Protein AF-A0A085WTS5-F1 (afdb_monomer_lite)

pLDDT: mean 83.32, std 16.88, range [36.81, 97.69]

Secondary structure (DSSP, 8-state):
--GGGGGEEE-HHHHHHHHTS-HHHHHHHHHHHHHHHHHHHHS-GGGHHHHSEEETTEEEEEETTEEEEEEEEGGGTEEEEEEEEEPPTT----S--------

Sequence (103 aa):
MDTRQERLLYTRSARARLQALPAEVRLHVETHMANLTLLIEGLAPEHLPQMLAHEDEGFVTAVPGARVRFVVAPAARALLVYRIETLPEREVAPAVHPQLGPE

Structure (mmCIF, N/CA/C/O backbone):
data_AF-A0A085WTS5-F1
#
_entry.id   AF-A0A085WTS5-F1
#
loop_
_atom_site.group_PDB
_atom_site.id
_atom_site.type_symbol
_atom_site.label_atom_id
_atom_site.label_alt_id
_atom_site.label_comp_id
_atom_site.label_asym_id
_atom_site.label_entity_id
_atom_site.label_seq_id
_atom_site.pdbx_PDB_ins_code
_atom_site.Cartn_x
_atom_site.Cartn_y
_atom_site.Cartn_z
_atom_site.occupancy
_atom_site.B_iso_or_equiv
_atom_site.auth_seq_id
_atom_site.auth_comp_id
_atom_site.auth_asym_id
_atom_site.auth_atom_id
_atom_site.pdbx_PDB_model_num
ATOM 1 N N . MET A 1 1 ? 14.992 17.083 -0.523 1.00 42.19 1 MET A N 1
ATOM 2 C CA . MET A 1 1 ? 13.654 16.467 -0.622 1.00 42.19 1 MET A CA 1
ATOM 3 C C . MET A 1 1 ? 13.863 14.969 -0.585 1.00 42.19 1 MET A C 1
ATOM 5 O O . MET A 1 1 ? 14.730 14.489 -1.304 1.00 42.19 1 MET A O 1
ATOM 9 N N . ASP A 1 2 ? 13.195 14.268 0.327 1.00 46.47 2 ASP A N 1
ATOM 10 C CA . ASP A 1 2 ? 13.351 12.821 0.497 1.00 46.47 2 ASP A CA 1
ATOM 11 C C . ASP A 1 2 ? 12.601 12.128 -0.654 1.00 46.47 2 ASP A C 1
ATOM 13 O O . ASP A 1 2 ? 11.379 11.989 -0.624 1.00 46.47 2 ASP A O 1
ATOM 17 N N . THR A 1 3 ? 13.321 11.769 -1.719 1.00 52.81 3 THR A N 1
ATOM 18 C CA . THR A 1 3 ? 12.781 11.175 -2.963 1.00 52.81 3 THR A CA 1
ATOM 19 C C . THR A 1 3 ? 12.032 9.857 -2.734 1.00 52.81 3 THR A C 1
ATOM 21 O O . THR A 1 3 ? 11.329 9.372 -3.617 1.00 52.81 3 THR A O 1
ATOM 24 N N . ARG A 1 4 ? 12.125 9.290 -1.525 1.00 55.25 4 ARG A N 1
ATOM 25 C CA . ARG A 1 4 ? 11.410 8.085 -1.089 1.00 55.25 4 ARG A CA 1
ATOM 26 C C . ARG A 1 4 ? 9.894 8.274 -1.036 1.00 55.25 4 ARG A C 1
ATOM 28 O O . ARG A 1 4 ? 9.158 7.333 -1.313 1.00 55.25 4 ARG A O 1
ATOM 35 N N . GLN A 1 5 ? 9.411 9.478 -0.712 1.00 57.31 5 GLN A N 1
ATOM 36 C CA . GLN A 1 5 ? 7.967 9.754 -0.669 1.00 57.31 5 GLN A CA 1
ATOM 37 C C . GLN A 1 5 ? 7.337 9.861 -2.066 1.00 57.31 5 GLN A C 1
ATOM 39 O O . GLN A 1 5 ? 6.131 9.677 -2.203 1.00 57.31 5 GLN A O 1
ATOM 44 N N . GLU A 1 6 ? 8.132 10.117 -3.107 1.00 70.31 6 GLU A N 1
ATOM 45 C CA . GLU A 1 6 ? 7.633 10.305 -4.478 1.00 70.31 6 GLU A CA 1
ATOM 46 C C . GLU A 1 6 ? 7.275 8.982 -5.172 1.00 70.31 6 GLU A C 1
ATOM 48 O O . GLU A 1 6 ? 6.576 8.979 -6.183 1.00 70.31 6 GLU A O 1
ATOM 53 N N . ARG A 1 7 ? 7.715 7.848 -4.614 1.00 87.19 7 ARG A N 1
ATOM 54 C CA . ARG A 1 7 ? 7.531 6.510 -5.196 1.00 87.19 7 ARG A CA 1
ATOM 55 C C . ARG A 1 7 ? 6.406 5.705 -4.557 1.00 87.19 7 ARG A C 1
ATOM 57 O O . ARG A 1 7 ? 6.072 4.647 -5.072 1.00 87.19 7 ARG A O 1
ATOM 64 N N . LEU A 1 8 ? 5.791 6.199 -3.482 1.00 94.38 8 LEU A N 1
ATOM 65 C CA . LEU A 1 8 ? 4.629 5.574 -2.854 1.00 94.38 8 LEU A CA 1
ATOM 66 C C . LEU A 1 8 ? 3.403 6.472 -3.012 1.00 94.38 8 LEU A C 1
ATOM 68 O O . LEU A 1 8 ? 3.215 7.465 -2.307 1.00 94.38 8 LEU A O 1
ATOM 72 N N . LEU A 1 9 ? 2.545 6.096 -3.949 1.00 94.69 9 LEU A N 1
ATOM 73 C CA . LEU A 1 9 ? 1.343 6.823 -4.308 1.00 94.69 9 LEU A CA 1
ATOM 74 C C . LEU A 1 9 ? 0.108 6.117 -3.757 1.00 94.69 9 LEU A C 1
ATOM 76 O O . LEU A 1 9 ? 0.045 4.895 -3.643 1.00 94.69 9 LEU A O 1
ATOM 80 N N . TYR A 1 10 ? -0.912 6.914 -3.455 1.00 95.81 10 TYR A N 1
ATOM 81 C CA . TYR A 1 10 ? -2.212 6.429 -3.015 1.00 95.81 10 TYR A CA 1
ATOM 82 C C . TYR A 1 10 ? -3.284 7.046 -3.896 1.00 95.81 10 TYR A C 1
ATOM 84 O O . TYR A 1 10 ? -3.292 8.262 -4.105 1.00 95.81 10 TYR A O 1
ATOM 92 N N . THR A 1 11 ? -4.236 6.235 -4.345 1.00 96.94 11 THR A N 1
ATOM 93 C CA . THR A 1 11 ? -5.490 6.778 -4.873 1.00 96.94 11 THR A CA 1
ATOM 94 C C . THR A 1 11 ? -6.224 7.566 -3.784 1.00 96.94 11 THR A C 1
ATOM 96 O O . THR A 1 11 ? -5.992 7.394 -2.581 1.00 96.94 11 THR A O 1
ATOM 99 N N . ARG A 1 12 ? -7.157 8.432 -4.191 1.00 97.38 12 ARG A N 1
ATOM 100 C CA . ARG A 1 12 ? -7.954 9.232 -3.249 1.00 97.38 12 ARG A CA 1
ATOM 101 C C . ARG A 1 12 ? -8.729 8.356 -2.257 1.00 97.38 12 ARG A C 1
ATOM 103 O O . ARG A 1 12 ? -8.757 8.673 -1.071 1.00 97.38 12 ARG A O 1
ATOM 110 N N . SER A 1 13 ? -9.332 7.265 -2.730 1.00 96.88 13 SER A N 1
ATOM 111 C CA . SER A 1 13 ? -10.082 6.315 -1.898 1.00 96.88 13 SER A CA 1
ATOM 112 C C . SER A 1 13 ? -9.169 5.573 -0.922 1.00 96.88 13 SER A C 1
ATOM 114 O O . SER A 1 13 ? -9.476 5.517 0.268 1.00 96.88 13 SER A O 1
ATOM 116 N N . ALA A 1 14 ? -8.021 5.070 -1.386 1.00 97.19 14 ALA A N 1
ATOM 117 C CA . ALA A 1 14 ? -7.048 4.406 -0.525 1.00 97.19 14 ALA A CA 1
ATOM 118 C C . ALA A 1 14 ? -6.513 5.345 0.562 1.00 97.19 14 ALA A C 1
ATOM 120 O O . ALA A 1 14 ? -6.446 4.960 1.726 1.00 97.19 14 ALA A O 1
ATOM 121 N N . ARG A 1 15 ? -6.200 6.600 0.216 1.00 97.69 15 ARG A N 1
ATOM 122 C CA . ARG A 1 15 ? -5.731 7.599 1.185 1.00 97.69 15 ARG A CA 1
ATOM 123 C C . ARG A 1 15 ? -6.791 7.926 2.236 1.00 97.69 15 ARG A C 1
ATOM 125 O O . ARG A 1 15 ? -6.468 7.966 3.419 1.00 97.69 15 ARG A O 1
ATOM 132 N N . ALA A 1 16 ? -8.047 8.109 1.828 1.00 97.50 16 ALA A N 1
ATOM 133 C CA . ALA A 1 16 ? -9.148 8.318 2.768 1.00 97.50 16 ALA A CA 1
ATOM 134 C C . ALA A 1 16 ? -9.316 7.114 3.708 1.00 97.50 16 ALA A C 1
ATOM 136 O O . ALA A 1 16 ? -9.503 7.283 4.912 1.00 97.50 16 ALA A O 1
ATOM 137 N N . ARG A 1 17 ? -9.185 5.890 3.180 1.00 97.62 17 ARG A N 1
ATOM 138 C CA . ARG A 1 17 ? -9.269 4.681 3.998 1.00 97.62 17 ARG A CA 1
ATOM 139 C C . ARG A 1 17 ? -8.102 4.550 4.972 1.00 97.62 17 ARG A C 1
ATOM 141 O O . ARG A 1 17 ? -8.354 4.260 6.133 1.00 97.62 17 ARG A O 1
ATOM 148 N N . LEU A 1 18 ? -6.871 4.818 4.534 1.00 97.25 18 LEU A N 1
ATOM 149 C CA . LEU A 1 18 ? -5.673 4.840 5.382 1.00 97.25 18 LEU A CA 1
ATOM 150 C C . LEU A 1 18 ? -5.851 5.791 6.573 1.00 97.25 18 LEU A C 1
ATOM 152 O O . LEU A 1 18 ? -5.532 5.445 7.706 1.00 97.25 18 LEU A O 1
ATOM 156 N N . GLN A 1 19 ? -6.399 6.982 6.321 1.00 97.38 19 GLN A N 1
ATOM 157 C CA . GLN A 1 19 ? -6.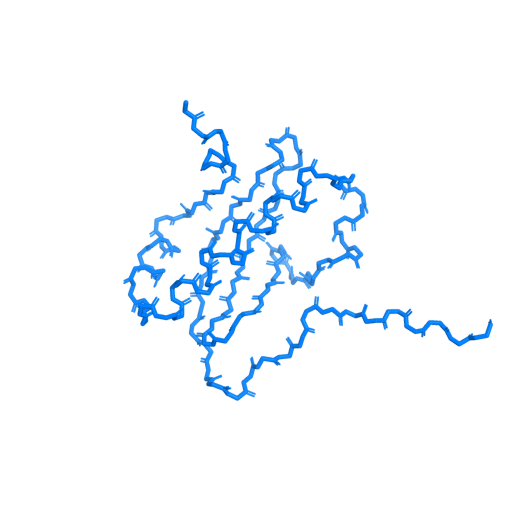641 7.995 7.350 1.00 97.38 19 GLN A CA 1
ATOM 158 C C . GLN A 1 19 ? -7.724 7.593 8.358 1.00 97.38 19 GLN A C 1
ATOM 160 O O . GLN A 1 19 ? -7.680 8.061 9.492 1.00 97.38 19 GLN A O 1
ATOM 165 N N . ALA A 1 20 ? -8.660 6.729 7.960 1.00 96.75 20 ALA A N 1
ATOM 166 C CA . ALA A 1 20 ? -9.735 6.224 8.811 1.00 96.75 20 ALA A CA 1
ATOM 167 C C . ALA A 1 20 ? -9.338 5.000 9.660 1.00 96.75 20 ALA A C 1
ATOM 169 O O . ALA A 1 20 ? -10.143 4.539 10.468 1.00 96.75 20 ALA A O 1
ATOM 170 N N . LEU A 1 21 ? -8.137 4.439 9.470 1.00 95.94 21 LEU A N 1
ATOM 171 C CA . LEU A 1 21 ? -7.655 3.314 10.273 1.00 95.94 21 LEU A CA 1
ATOM 172 C C . LEU A 1 21 ? -7.283 3.757 11.698 1.00 95.94 21 LEU A C 1
ATOM 174 O O . LEU A 1 21 ? -6.866 4.904 11.897 1.00 95.94 21 LEU A O 1
ATOM 178 N N . PRO A 1 22 ? -7.345 2.840 12.684 1.00 95.81 22 PRO A N 1
ATOM 179 C CA . PRO A 1 22 ? -6.712 3.052 13.981 1.00 95.81 22 PRO A CA 1
ATOM 180 C C . PRO A 1 22 ? -5.243 3.453 13.813 1.00 95.81 22 PRO A C 1
ATOM 182 O O . PRO A 1 22 ? -4.563 2.950 12.918 1.00 95.81 22 PRO A O 1
ATOM 185 N N . ALA A 1 23 ? -4.747 4.346 14.673 1.00 95.25 23 ALA A N 1
ATOM 186 C CA . ALA A 1 23 ? -3.415 4.941 14.525 1.00 95.25 23 ALA A CA 1
ATOM 187 C C . ALA A 1 23 ? -2.293 3.893 14.417 1.00 95.25 23 ALA A C 1
ATOM 189 O O . ALA A 1 23 ? -1.396 4.043 13.592 1.00 95.25 23 ALA A O 1
ATOM 190 N N . GLU A 1 24 ? -2.386 2.818 15.200 1.00 95.12 24 GLU A N 1
ATOM 191 C CA . GLU A 1 24 ? -1.440 1.701 15.173 1.00 95.12 24 GLU A CA 1
ATOM 192 C C . GLU A 1 24 ? -1.478 0.936 13.842 1.00 95.12 24 GLU A C 1
ATOM 194 O O . GLU A 1 24 ? -0.444 0.721 13.214 1.00 95.12 24 GLU A O 1
ATOM 199 N N . VAL A 1 25 ? -2.674 0.600 13.349 1.00 95.06 25 VAL A N 1
ATOM 200 C CA . VAL A 1 25 ? -2.842 -0.082 12.055 1.00 95.06 25 VAL A CA 1
ATOM 201 C C . VAL A 1 25 ? -2.345 0.804 10.913 1.00 95.06 25 VAL A C 1
ATOM 203 O O . VAL A 1 25 ? -1.665 0.324 10.007 1.00 95.06 25 VAL A O 1
ATOM 206 N N . ARG A 1 26 ? -2.637 2.110 10.958 1.00 96.31 26 ARG A N 1
ATOM 207 C CA . ARG A 1 26 ? -2.133 3.071 9.972 1.00 96.31 26 ARG A CA 1
ATOM 208 C C . ARG A 1 26 ? -0.608 3.085 9.946 1.00 96.31 26 ARG A C 1
ATOM 210 O O . ARG A 1 26 ? -0.040 3.001 8.862 1.00 96.31 26 ARG A O 1
ATOM 217 N N . LEU A 1 27 ? 0.034 3.140 11.114 1.00 95.50 27 LEU A N 1
ATOM 218 C CA . LEU A 1 27 ? 1.491 3.095 11.220 1.00 95.50 27 LEU A CA 1
ATOM 219 C C . LEU A 1 27 ? 2.049 1.801 10.611 1.00 95.50 27 LEU A C 1
ATOM 221 O O . LEU A 1 27 ? 2.971 1.867 9.803 1.00 95.50 27 LEU A O 1
ATOM 225 N N . HIS A 1 28 ? 1.456 0.642 10.919 1.00 94.88 28 HIS A N 1
ATOM 226 C CA . HIS A 1 28 ? 1.868 -0.629 10.316 1.00 94.88 28 HIS A CA 1
ATOM 227 C C . HIS A 1 28 ? 1.770 -0.610 8.789 1.00 94.88 28 HIS A C 1
ATOM 229 O O . HIS A 1 28 ? 2.708 -1.037 8.115 1.00 94.88 28 HIS A O 1
ATOM 235 N N . VAL A 1 29 ? 0.672 -0.088 8.235 1.00 95.75 29 VAL A N 1
ATOM 236 C CA . VAL A 1 29 ? 0.506 0.043 6.782 1.00 95.75 29 VAL A CA 1
A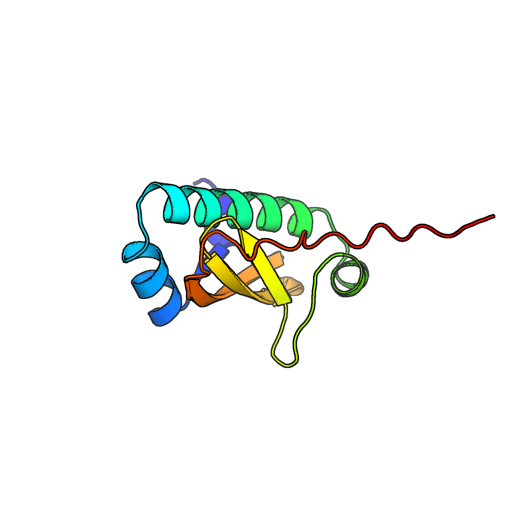TOM 237 C C . VAL A 1 29 ? 1.568 0.975 6.196 1.00 95.75 29 VAL A C 1
ATOM 239 O O . VAL A 1 29 ? 2.242 0.600 5.240 1.00 95.75 29 VAL A O 1
ATOM 242 N N . GLU A 1 30 ? 1.754 2.167 6.762 1.00 95.69 30 GLU A N 1
ATOM 243 C CA . GLU A 1 30 ? 2.712 3.160 6.260 1.00 95.69 30 GLU A CA 1
ATOM 244 C C . GLU A 1 30 ? 4.149 2.626 6.286 1.00 95.69 30 GLU A C 1
ATOM 246 O O . GLU A 1 30 ? 4.855 2.711 5.279 1.00 95.69 30 GLU A O 1
ATOM 251 N N . THR A 1 31 ? 4.568 2.015 7.397 1.00 94.81 31 THR A N 1
ATOM 252 C CA . THR A 1 31 ? 5.897 1.407 7.528 1.00 94.81 31 THR A CA 1
ATOM 253 C C . THR A 1 31 ? 6.079 0.245 6.556 1.00 94.81 31 THR A C 1
ATOM 255 O O . THR A 1 31 ? 7.102 0.172 5.876 1.00 94.81 31 THR A O 1
ATOM 258 N N . HIS A 1 32 ? 5.093 -0.649 6.445 1.00 94.81 32 HIS A N 1
ATOM 259 C CA . HIS A 1 32 ? 5.181 -1.791 5.539 1.00 94.81 32 HIS A CA 1
ATOM 260 C C . HIS A 1 32 ? 5.292 -1.346 4.077 1.00 94.81 32 HIS A C 1
ATOM 262 O O . HIS A 1 32 ? 6.163 -1.826 3.355 1.00 94.81 32 HIS A O 1
ATOM 268 N N . MET A 1 33 ? 4.475 -0.381 3.648 1.00 95.06 33 MET A N 1
ATOM 269 C CA . MET A 1 33 ? 4.512 0.121 2.274 1.00 95.06 33 MET A CA 1
ATOM 270 C C . MET A 1 33 ? 5.789 0.915 1.967 1.00 95.06 33 MET A C 1
ATOM 272 O O . MET A 1 33 ? 6.312 0.828 0.853 1.00 95.06 33 MET A O 1
ATOM 276 N N . ALA A 1 34 ? 6.333 1.652 2.940 1.00 92.62 34 ALA A N 1
ATOM 277 C CA . ALA A 1 34 ? 7.632 2.304 2.794 1.00 92.62 34 ALA A CA 1
ATOM 278 C C . ALA A 1 34 ? 8.760 1.272 2.612 1.00 92.62 34 ALA A C 1
ATOM 280 O O . ALA A 1 34 ? 9.556 1.389 1.682 1.00 92.62 34 ALA A O 1
ATOM 281 N N . ASN A 1 35 ? 8.780 0.217 3.432 1.00 92.00 35 ASN A N 1
ATOM 282 C CA . ASN A 1 35 ? 9.756 -0.870 3.315 1.00 92.00 35 ASN A CA 1
ATOM 283 C C . ASN A 1 35 ? 9.626 -1.615 1.984 1.00 92.00 35 ASN A C 1
ATOM 285 O O . ASN A 1 35 ? 10.626 -1.926 1.342 1.00 92.00 35 ASN A O 1
ATOM 289 N N . LEU A 1 36 ? 8.396 -1.862 1.538 1.00 91.38 36 LEU A N 1
ATOM 290 C CA . LEU A 1 36 ? 8.145 -2.516 0.262 1.00 91.38 36 LEU A CA 1
ATOM 291 C C . LEU A 1 36 ? 8.632 -1.672 -0.922 1.00 91.38 36 LEU A C 1
ATOM 293 O O . LEU A 1 36 ? 9.196 -2.215 -1.869 1.00 91.38 36 LEU A O 1
ATOM 297 N N . THR A 1 37 ? 8.485 -0.346 -0.848 1.00 90.81 37 THR A N 1
ATOM 298 C CA . THR A 1 37 ? 9.040 0.570 -1.858 1.00 90.81 37 THR A CA 1
ATOM 299 C C . THR A 1 37 ? 10.562 0.408 -1.957 1.00 90.81 37 THR A C 1
ATOM 301 O O . THR A 1 37 ? 11.087 0.270 -3.058 1.00 90.81 37 THR A O 1
ATOM 304 N N . LEU A 1 38 ? 11.268 0.313 -0.821 1.00 88.38 38 LEU A N 1
ATOM 305 C CA . LEU A 1 38 ? 12.721 0.085 -0.795 1.00 88.38 38 LEU A CA 1
ATOM 306 C C . LEU A 1 38 ? 13.122 -1.271 -1.392 1.00 88.38 38 LEU A C 1
ATOM 308 O O . LEU A 1 38 ? 14.113 -1.356 -2.114 1.00 88.38 38 LEU A O 1
ATOM 312 N N . LEU A 1 39 ? 12.356 -2.330 -1.113 1.00 87.19 39 LEU A N 1
ATOM 313 C CA . LEU A 1 39 ? 12.610 -3.653 -1.691 1.00 87.19 39 LEU A CA 1
ATOM 314 C C . LEU A 1 39 ? 12.484 -3.620 -3.217 1.00 87.19 39 LEU A C 1
ATOM 316 O O . LEU A 1 39 ? 13.353 -4.125 -3.923 1.00 87.19 39 LEU A O 1
ATOM 320 N N . ILE A 1 40 ? 11.435 -2.977 -3.731 1.00 85.62 40 ILE A N 1
ATOM 321 C CA . ILE A 1 40 ? 11.176 -2.876 -5.172 1.00 85.62 40 ILE A CA 1
ATOM 322 C C . ILE A 1 40 ? 12.237 -2.033 -5.878 1.00 85.62 40 ILE A C 1
ATOM 324 O O . ILE A 1 40 ? 12.601 -2.334 -7.011 1.00 85.62 40 ILE A O 1
ATOM 328 N N . GLU A 1 41 ? 12.786 -1.013 -5.220 1.00 84.50 41 GLU A N 1
ATOM 329 C CA . GLU A 1 41 ? 13.894 -0.235 -5.778 1.00 84.50 41 GLU A CA 1
ATOM 330 C C . GLU A 1 41 ? 15.143 -1.082 -6.053 1.00 84.50 41 GLU A C 1
ATOM 332 O O . GLU A 1 41 ? 15.867 -0.790 -7.010 1.00 84.50 41 GLU A O 1
ATOM 337 N N . GLY A 1 42 ? 15.385 -2.107 -5.231 1.00 83.25 42 GLY A N 1
ATOM 338 C CA . GLY A 1 42 ? 16.516 -3.027 -5.354 1.00 83.25 42 GLY A CA 1
ATOM 339 C C . GLY A 1 42 ? 16.244 -4.276 -6.197 1.00 83.25 42 GLY A C 1
ATOM 340 O O . GLY A 1 42 ? 17.189 -4.985 -6.538 1.00 83.25 42 GLY A O 1
ATOM 341 N N . LEU A 1 43 ? 14.984 -4.554 -6.542 1.00 82.50 43 LEU A N 1
ATOM 342 C CA . LEU A 1 43 ? 14.578 -5.758 -7.265 1.00 82.50 43 LEU A CA 1
ATOM 343 C C . LEU A 1 43 ? 14.426 -5.510 -8.766 1.00 82.50 43 LEU A C 1
ATOM 345 O O . LEU A 1 43 ? 13.905 -4.488 -9.213 1.00 82.50 43 LEU A O 1
ATOM 349 N N . ALA A 1 44 ? 14.849 -6.498 -9.553 1.00 83.81 44 ALA A N 1
ATOM 350 C CA . ALA A 1 44 ? 14.534 -6.539 -10.972 1.00 83.81 44 ALA A CA 1
ATOM 351 C C . ALA A 1 44 ? 13.025 -6.831 -11.156 1.00 83.81 44 ALA A C 1
ATOM 353 O O . ALA A 1 44 ? 12.495 -7.692 -10.442 1.00 83.81 44 ALA A O 1
ATOM 354 N N . PRO A 1 45 ? 12.312 -6.134 -12.063 1.00 81.88 45 PRO A N 1
ATOM 355 C CA . PRO A 1 45 ? 10.865 -6.285 -12.242 1.00 81.88 45 PRO A CA 1
ATOM 356 C C . PRO A 1 45 ? 10.384 -7.727 -12.446 1.00 81.88 45 PRO A C 1
ATOM 358 O O . PRO A 1 45 ? 9.319 -8.099 -11.959 1.00 81.88 45 PRO A O 1
ATOM 361 N N . GLU A 1 46 ? 11.180 -8.542 -13.130 1.00 85.62 46 GLU A N 1
ATOM 362 C CA . GLU A 1 46 ? 10.936 -9.958 -13.407 1.00 85.62 46 GLU A CA 1
ATOM 363 C C . GLU A 1 46 ? 10.834 -10.833 -12.147 1.00 85.62 46 GLU A C 1
ATOM 365 O O . GLU A 1 46 ? 10.186 -11.878 -12.180 1.00 85.62 46 GLU A O 1
ATOM 370 N N . HIS A 1 47 ? 11.414 -10.403 -11.023 1.00 86.00 47 HIS A N 1
ATOM 371 C CA . HIS A 1 47 ? 11.366 -11.138 -9.756 1.00 86.00 47 HIS A CA 1
ATOM 372 C C . HIS A 1 47 ? 10.148 -10.779 -8.893 1.00 86.00 47 HIS A C 1
ATOM 374 O O . HIS A 1 47 ? 9.816 -11.509 -7.960 1.00 86.00 47 HIS A O 1
ATOM 380 N N . LEU A 1 48 ? 9.446 -9.682 -9.196 1.00 82.75 48 LEU A N 1
ATOM 381 C CA . LEU A 1 48 ? 8.315 -9.214 -8.388 1.00 82.75 48 LEU A CA 1
ATOM 382 C C . LEU A 1 48 ? 7.174 -10.240 -8.273 1.00 82.75 48 LEU A C 1
ATOM 384 O O . LEU A 1 48 ? 6.708 -10.447 -7.152 1.00 82.75 48 LEU A O 1
ATOM 388 N N . PRO A 1 49 ? 6.747 -10.937 -9.349 1.00 84.19 49 PRO A N 1
ATOM 389 C CA . PRO A 1 49 ? 5.675 -11.933 -9.254 1.00 84.19 49 PRO A CA 1
ATOM 390 C C . PRO A 1 49 ? 6.028 -13.156 -8.401 1.00 84.19 49 PRO A C 1
ATOM 392 O O . PRO A 1 49 ? 5.134 -13.854 -7.939 1.00 84.19 49 PRO A O 1
ATOM 395 N N . GLN A 1 50 ? 7.319 -13.437 -8.202 1.00 84.81 50 GLN A N 1
ATOM 396 C CA . GLN A 1 50 ? 7.782 -14.565 -7.386 1.00 84.81 50 GLN A CA 1
ATOM 397 C C . GLN A 1 50 ? 7.853 -14.203 -5.899 1.00 84.81 50 GLN A C 1
ATOM 399 O O . GLN A 1 50 ? 7.769 -15.077 -5.040 1.00 84.81 50 GLN A O 1
ATOM 404 N N . MET A 1 51 ? 8.027 -12.915 -5.595 1.00 83.25 51 MET A N 1
ATOM 405 C CA . MET A 1 51 ? 8.228 -12.419 -4.235 1.00 83.25 51 MET A CA 1
ATOM 406 C C . MET A 1 51 ? 6.969 -11.856 -3.586 1.00 83.25 51 MET A C 1
ATOM 408 O O . MET A 1 51 ? 6.898 -11.785 -2.361 1.00 83.25 51 MET A O 1
ATOM 412 N N . LEU A 1 52 ? 6.003 -11.414 -4.388 1.00 86.50 52 LEU A N 1
ATOM 413 C CA . LEU A 1 52 ? 4.800 -10.748 -3.910 1.00 86.50 52 LEU A CA 1
ATOM 414 C C . LEU A 1 52 ? 3.577 -11.593 -4.223 1.00 86.50 52 LEU A C 1
ATOM 416 O O . LEU A 1 52 ? 3.441 -12.131 -5.321 1.00 86.50 52 LEU A O 1
ATOM 420 N N . ALA A 1 53 ? 2.655 -11.659 -3.265 1.00 87.81 53 ALA A N 1
ATOM 421 C CA . ALA A 1 53 ? 1.357 -12.255 -3.516 1.00 87.81 53 ALA A CA 1
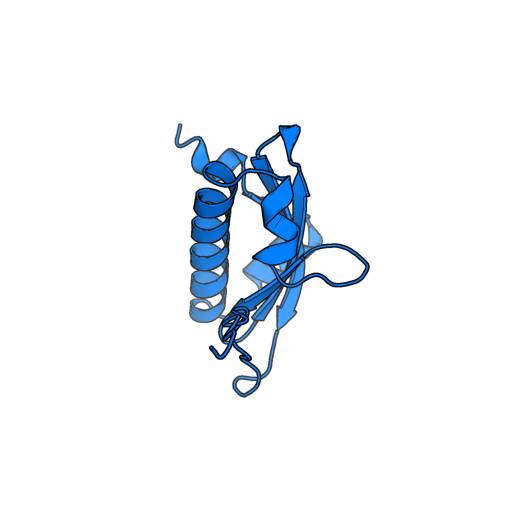ATOM 422 C C . ALA A 1 53 ? 0.614 -11.430 -4.577 1.00 87.81 53 ALA A C 1
ATOM 424 O O . ALA A 1 53 ? 0.550 -10.199 -4.505 1.00 87.81 53 ALA A O 1
ATOM 425 N N . HIS A 1 54 ? 0.066 -12.126 -5.566 1.00 87.19 54 HIS A N 1
ATOM 426 C CA . HIS A 1 54 ? -0.654 -11.557 -6.698 1.00 87.19 54 HIS A CA 1
ATOM 427 C C . HIS A 1 54 ? -2.121 -12.011 -6.659 1.00 87.19 54 HIS A C 1
ATOM 429 O O . HIS A 1 54 ? -2.406 -13.185 -6.423 1.00 87.19 54 HIS A O 1
ATOM 435 N N . GLU A 1 55 ? -3.030 -11.069 -6.898 1.00 85.69 55 GLU A N 1
ATOM 436 C CA . GLU A 1 55 ? -4.460 -11.285 -7.158 1.00 85.69 55 GLU A CA 1
ATOM 437 C C . GLU A 1 55 ? -4.785 -10.685 -8.542 1.00 85.69 55 GLU A C 1
ATOM 439 O O . GLU A 1 55 ? -4.002 -9.891 -9.058 1.00 85.69 55 GLU A O 1
ATOM 444 N N . ASP A 1 56 ? -5.941 -11.012 -9.128 1.00 78.94 56 ASP A N 1
ATOM 445 C CA . ASP A 1 56 ? -6.300 -10.698 -10.529 1.00 78.94 56 ASP A CA 1
ATOM 446 C C . ASP A 1 56 ? -6.033 -9.242 -10.987 1.00 78.94 56 ASP A C 1
ATOM 448 O O . ASP A 1 56 ? -5.763 -8.995 -12.161 1.00 78.94 56 ASP A O 1
ATOM 452 N N . GLU A 1 57 ? -6.090 -8.264 -10.075 1.00 82.25 57 GLU A N 1
ATOM 453 C CA . GLU A 1 57 ? -5.920 -6.829 -10.357 1.00 82.25 57 GLU A CA 1
ATOM 454 C C . GLU A 1 57 ? -4.551 -6.251 -9.921 1.00 82.25 57 GLU A C 1
ATOM 456 O O . GLU A 1 57 ? -4.342 -5.035 -9.977 1.00 82.25 57 GLU A O 1
ATOM 461 N N . GLY A 1 58 ? -3.608 -7.070 -9.439 1.00 91.19 58 GLY A N 1
ATOM 462 C CA . GLY A 1 58 ? -2.268 -6.616 -9.050 1.00 91.19 58 GLY A CA 1
ATOM 463 C C . GLY A 1 58 ? -1.645 -7.405 -7.902 1.00 91.19 58 GLY A C 1
ATOM 464 O O . GLY A 1 58 ? -1.707 -8.628 -7.848 1.00 91.19 58 GLY A O 1
ATOM 465 N N . PHE A 1 59 ? -1.005 -6.696 -6.977 1.00 94.12 59 PHE A N 1
ATOM 466 C CA . PHE A 1 59 ? -0.347 -7.291 -5.821 1.00 94.12 59 PHE A CA 1
ATOM 467 C C . PHE A 1 59 ? -1.131 -7.026 -4.542 1.00 94.12 59 PHE A C 1
ATOM 469 O O . PHE A 1 59 ? -1.789 -5.991 -4.384 1.00 94.12 59 PHE A O 1
ATOM 476 N N . VAL A 1 60 ? -1.022 -7.963 -3.607 1.00 94.81 60 VAL A N 1
ATOM 477 C CA . VAL A 1 60 ? -1.668 -7.900 -2.303 1.00 94.81 60 VAL A CA 1
ATOM 478 C C . VAL A 1 60 ? -0.649 -8.140 -1.196 1.00 94.81 60 VAL A C 1
ATOM 480 O O . VAL A 1 60 ? 0.262 -8.954 -1.313 1.00 94.81 60 VAL A O 1
ATOM 483 N N . THR A 1 61 ? -0.804 -7.414 -0.096 1.00 94.00 61 THR A N 1
ATOM 484 C CA . THR A 1 61 ? -0.092 -7.678 1.156 1.00 94.00 61 THR A CA 1
ATOM 485 C C . THR A 1 61 ? -1.031 -7.478 2.340 1.00 94.00 61 THR A C 1
ATOM 487 O O . THR A 1 61 ? -2.075 -6.827 2.224 1.00 94.00 61 THR A O 1
ATOM 490 N N . ALA A 1 62 ? -0.678 -8.048 3.485 1.00 93.19 62 ALA A N 1
ATOM 491 C CA . ALA A 1 62 ? -1.422 -7.909 4.725 1.00 93.19 62 ALA A CA 1
ATOM 492 C C . ALA A 1 62 ? -0.486 -7.507 5.867 1.00 93.19 62 ALA A C 1
ATOM 494 O O . ALA A 1 62 ? 0.627 -8.014 5.999 1.00 93.19 62 ALA A O 1
ATOM 495 N N . VAL A 1 63 ? -0.975 -6.605 6.710 1.00 91.88 63 VAL A N 1
ATOM 496 C CA . VAL A 1 63 ? -0.393 -6.253 8.008 1.00 91.88 63 VAL A CA 1
ATOM 497 C C . VAL A 1 63 ? -1.466 -6.450 9.082 1.00 91.88 63 VAL A C 1
ATOM 499 O O . VAL A 1 63 ? -2.652 -6.515 8.743 1.00 91.88 63 VAL A O 1
ATOM 502 N N . PRO A 1 64 ? -1.111 -6.534 10.376 1.00 91.38 64 PRO A N 1
ATOM 503 C CA . PRO A 1 64 ? -2.107 -6.623 11.440 1.00 91.38 64 PRO A CA 1
ATOM 504 C C . PRO A 1 64 ? -3.189 -5.543 11.309 1.00 91.38 64 PRO A C 1
ATOM 506 O O . PRO A 1 64 ? -2.897 -4.348 11.325 1.00 91.38 64 PRO A O 1
ATOM 509 N N . GLY A 1 65 ? -4.437 -5.982 11.128 1.00 92.25 65 GLY A N 1
ATOM 510 C CA . GLY A 1 65 ? -5.608 -5.114 10.993 1.00 92.25 65 GLY A CA 1
ATOM 511 C C . GLY A 1 65 ? -5.891 -4.566 9.587 1.00 92.25 65 GLY A C 1
ATOM 512 O O . GLY A 1 65 ? -6.896 -3.870 9.421 1.00 92.25 65 GLY A O 1
ATOM 513 N N . ALA A 1 66 ? -5.078 -4.864 8.562 1.00 95.50 66 ALA A N 1
ATOM 514 C CA . ALA A 1 66 ? -5.331 -4.364 7.208 1.00 95.50 66 ALA A CA 1
ATOM 515 C C . ALA A 1 66 ? -4.803 -5.243 6.059 1.00 95.50 66 ALA A C 1
ATOM 517 O O . ALA A 1 66 ? -3.699 -5.778 6.107 1.00 95.50 66 ALA A O 1
ATOM 518 N N . ARG A 1 67 ? -5.571 -5.297 4.964 1.00 95.56 67 ARG A N 1
ATOM 519 C CA . ARG A 1 67 ? -5.145 -5.800 3.649 1.00 95.56 67 ARG A CA 1
ATOM 520 C C . ARG A 1 67 ? -4.927 -4.625 2.712 1.00 95.56 67 ARG A C 1
ATOM 522 O O . ARG A 1 67 ? -5.766 -3.727 2.641 1.00 95.56 67 ARG A O 1
ATOM 529 N N . VAL A 1 68 ? -3.834 -4.639 1.965 1.00 96.62 68 VAL A N 1
ATOM 530 C CA . VAL A 1 68 ? -3.459 -3.572 1.036 1.00 96.62 68 VAL A CA 1
ATOM 531 C C . VAL A 1 68 ? -3.315 -4.160 -0.357 1.00 96.62 68 VAL A C 1
ATOM 533 O O . VAL A 1 68 ? -2.590 -5.133 -0.544 1.00 96.62 68 VAL A O 1
ATOM 536 N N . ARG A 1 69 ? -3.993 -3.554 -1.336 1.00 96.94 69 ARG A N 1
ATOM 537 C CA . ARG A 1 69 ? -3.829 -3.877 -2.754 1.00 96.94 69 ARG A CA 1
ATOM 538 C C . ARG A 1 69 ? -3.183 -2.729 -3.502 1.00 96.94 69 ARG A C 1
ATOM 540 O O . ARG A 1 69 ? -3.544 -1.558 -3.316 1.00 96.94 69 ARG A O 1
ATOM 547 N N . PHE A 1 70 ? -2.226 -3.080 -4.343 1.00 96.12 70 PHE A N 1
ATOM 548 C CA . PHE A 1 70 ? -1.386 -2.124 -5.038 1.00 96.12 70 PHE A CA 1
ATOM 549 C C . PHE A 1 70 ? -0.917 -2.665 -6.387 1.00 96.12 70 PHE A C 1
ATOM 551 O O . PHE A 1 70 ? -0.929 -3.866 -6.645 1.00 96.12 70 PHE A O 1
ATOM 558 N N . VAL A 1 71 ? -0.489 -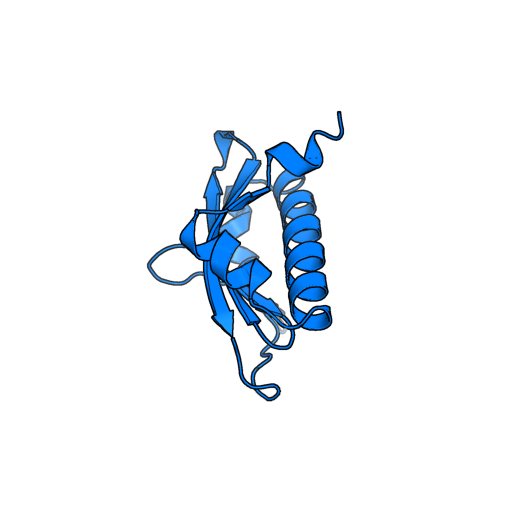1.757 -7.254 1.00 94.31 71 VAL A N 1
ATOM 559 C CA . VAL A 1 71 ? 0.235 -2.089 -8.484 1.00 94.31 71 VAL A CA 1
ATOM 560 C C . VAL A 1 71 ? 1.643 -1.519 -8.412 1.00 94.31 71 VAL A C 1
ATOM 562 O O . VAL A 1 71 ? 1.883 -0.504 -7.751 1.00 94.31 71 VAL A O 1
ATOM 565 N N . VAL A 1 72 ? 2.571 -2.173 -9.102 1.00 91.62 72 VAL A N 1
ATOM 566 C CA . VAL A 1 72 ? 3.933 -1.673 -9.294 1.00 91.62 72 VAL A CA 1
ATOM 567 C C . VAL A 1 72 ? 4.009 -1.051 -10.680 1.00 91.62 72 VAL A C 1
ATOM 569 O O . VAL A 1 72 ? 3.590 -1.673 -11.652 1.00 91.62 72 VAL A O 1
ATOM 572 N N . ALA A 1 73 ? 4.554 0.156 -10.781 1.00 88.44 73 ALA A N 1
ATOM 573 C CA . ALA A 1 73 ? 4.940 0.779 -12.040 1.00 88.44 73 ALA A CA 1
ATOM 574 C C . ALA A 1 73 ? 6.446 0.537 -12.256 1.00 88.44 73 ALA A C 1
ATOM 576 O O . ALA A 1 73 ? 7.254 1.283 -11.693 1.00 88.44 73 ALA A O 1
ATOM 577 N N . PRO A 1 74 ? 6.864 -0.473 -13.048 1.00 79.56 74 PRO A N 1
ATOM 578 C CA . PRO A 1 74 ? 8.266 -0.898 -13.103 1.00 79.56 74 PRO A CA 1
ATOM 579 C C . PRO A 1 74 ? 9.204 0.195 -13.620 1.00 79.56 74 PRO A C 1
ATOM 581 O O . PRO A 1 74 ? 10.290 0.387 -13.082 1.00 79.56 74 PRO A O 1
ATOM 584 N N . ALA A 1 75 ? 8.752 0.966 -14.615 1.00 82.38 75 ALA A N 1
ATOM 585 C CA . ALA A 1 75 ? 9.524 2.064 -15.196 1.00 82.38 75 ALA A CA 1
ATOM 586 C C . ALA A 1 75 ? 9.795 3.198 -14.192 1.00 82.38 75 ALA A C 1
ATOM 588 O O . ALA A 1 75 ? 10.861 3.805 -14.218 1.00 82.38 75 ALA A O 1
ATOM 589 N N . ALA A 1 76 ? 8.845 3.463 -13.290 1.00 82.44 76 ALA A N 1
ATOM 590 C CA . ALA A 1 76 ? 8.965 4.498 -12.263 1.00 82.44 76 ALA A CA 1
ATOM 591 C C . ALA A 1 76 ? 9.517 3.963 -10.930 1.00 82.44 76 ALA A C 1
ATOM 593 O O . ALA A 1 76 ? 9.768 4.752 -10.021 1.00 82.44 76 ALA A O 1
ATOM 594 N N . ARG A 1 77 ? 9.670 2.633 -10.801 1.00 83.62 77 ARG A N 1
ATOM 595 C CA . ARG A 1 77 ? 9.928 1.925 -9.533 1.00 83.62 77 ARG A CA 1
ATOM 596 C C . ARG A 1 77 ? 9.032 2.440 -8.406 1.00 83.62 77 ARG A C 1
ATOM 598 O O . ARG A 1 77 ? 9.487 2.714 -7.300 1.00 83.62 77 ARG A O 1
ATOM 605 N N . ALA A 1 78 ? 7.757 2.621 -8.736 1.00 88.38 78 ALA A N 1
ATOM 606 C CA . ALA A 1 78 ? 6.775 3.227 -7.855 1.00 88.38 78 ALA A CA 1
ATOM 607 C C . ALA A 1 78 ? 5.644 2.251 -7.539 1.00 88.38 78 ALA A C 1
ATOM 609 O O . ALA A 1 78 ? 5.278 1.407 -8.359 1.00 88.38 78 ALA A O 1
ATOM 610 N N . LEU A 1 79 ? 5.074 2.409 -6.353 1.00 93.44 79 LEU A N 1
ATOM 611 C CA . LEU A 1 79 ? 3.896 1.712 -5.880 1.00 93.44 79 LEU A CA 1
ATOM 612 C C . LEU A 1 79 ? 2.686 2.628 -5.949 1.00 93.44 79 LEU A C 1
ATOM 614 O O . LEU A 1 79 ? 2.728 3.754 -5.460 1.00 93.44 79 LEU A O 1
ATOM 618 N N . LEU A 1 80 ? 1.584 2.119 -6.492 1.00 95.19 80 LEU A N 1
ATOM 619 C CA . LEU A 1 80 ? 0.283 2.765 -6.392 1.00 95.19 80 LEU A CA 1
ATOM 620 C C . LEU A 1 80 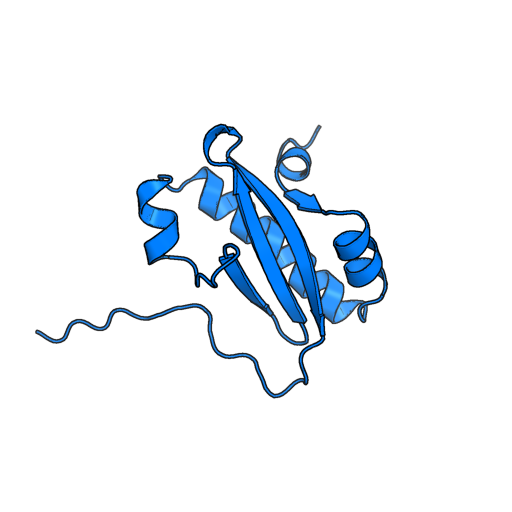? -0.655 1.888 -5.570 1.00 95.19 80 LEU A C 1
ATOM 622 O O . LEU A 1 80 ? -1.136 0.859 -6.043 1.00 95.19 80 LEU A O 1
ATOM 626 N N . VAL A 1 81 ? -0.953 2.330 -4.352 1.00 96.75 81 VAL A N 1
ATOM 627 C CA . VAL A 1 81 ? -1.965 1.716 -3.494 1.00 96.75 81 VAL A CA 1
ATOM 628 C C . VAL A 1 81 ? -3.345 2.168 -3.954 1.00 96.75 81 VAL A C 1
ATOM 630 O O . VAL A 1 81 ? -3.679 3.358 -3.902 1.00 96.75 81 VAL A O 1
ATOM 633 N N . TYR A 1 82 ? -4.168 1.215 -4.385 1.00 96.62 82 TYR A N 1
ATOM 634 C CA . TYR A 1 82 ? -5.506 1.501 -4.902 1.00 96.62 82 TYR A CA 1
ATOM 635 C C . TYR A 1 82 ? -6.633 1.065 -3.964 1.00 96.62 82 TYR A C 1
ATOM 637 O O . TYR A 1 82 ? -7.718 1.644 -4.033 1.00 96.62 82 TYR A O 1
ATOM 645 N N . ARG A 1 83 ? -6.389 0.129 -3.037 1.00 96.62 83 ARG A N 1
ATOM 646 C CA . ARG A 1 83 ? -7.398 -0.323 -2.068 1.00 96.62 83 ARG A CA 1
ATOM 647 C C . ARG A 1 83 ? -6.762 -0.726 -0.744 1.00 96.62 83 ARG A C 1
ATOM 649 O O . ARG A 1 83 ? -5.713 -1.360 -0.715 1.00 96.62 83 ARG A O 1
ATOM 656 N N . ILE A 1 84 ? -7.432 -0.371 0.349 1.00 97.00 84 ILE A N 1
ATOM 657 C CA . ILE A 1 84 ? -7.091 -0.806 1.703 1.00 97.00 84 ILE A CA 1
ATOM 658 C C . ILE A 1 84 ? -8.368 -1.343 2.340 1.00 97.00 84 ILE A C 1
ATOM 660 O O . ILE A 1 84 ? -9.419 -0.714 2.251 1.00 97.00 84 ILE A O 1
ATOM 664 N N . GLU A 1 85 ? -8.290 -2.498 2.977 1.00 95.06 85 GLU A N 1
ATOM 665 C CA . GLU A 1 85 ? -9.400 -3.128 3.686 1.00 95.06 85 GLU A CA 1
ATOM 666 C C . GLU A 1 85 ? -8.995 -3.362 5.129 1.00 95.06 85 GLU A C 1
ATOM 668 O O . GLU A 1 85 ? -7.831 -3.634 5.405 1.00 95.06 85 GLU A O 1
ATOM 673 N N . THR A 1 86 ? -9.944 -3.252 6.052 1.00 92.94 86 THR A N 1
ATOM 674 C CA . THR A 1 86 ? -9.687 -3.621 7.447 1.00 92.94 86 THR A CA 1
ATOM 675 C C . THR A 1 86 ? -9.877 -5.117 7.579 1.00 92.94 86 THR A C 1
ATOM 677 O O . THR A 1 86 ? -10.916 -5.634 7.172 1.00 92.94 86 THR A O 1
ATOM 680 N N . LEU A 1 87 ? -8.881 -5.790 8.141 1.00 88.12 87 LEU A N 1
ATOM 681 C CA . LEU A 1 87 ? -8.970 -7.205 8.463 1.00 88.12 87 LEU A CA 1
ATOM 682 C C . LEU A 1 87 ? -9.296 -7.371 9.950 1.00 88.12 87 LEU A C 1
ATOM 684 O O . LEU A 1 87 ? -8.823 -6.575 10.765 1.00 88.12 87 LEU A O 1
ATOM 688 N N . PRO A 1 88 ? -10.078 -8.394 10.324 1.00 75.88 88 PRO A N 1
ATOM 689 C CA . PRO A 1 88 ? -10.188 -8.791 11.719 1.00 75.88 88 PRO A CA 1
ATOM 690 C C . PRO A 1 88 ? -8.817 -9.259 12.238 1.00 75.88 88 PRO A C 1
ATOM 692 O O . PRO A 1 88 ? -8.034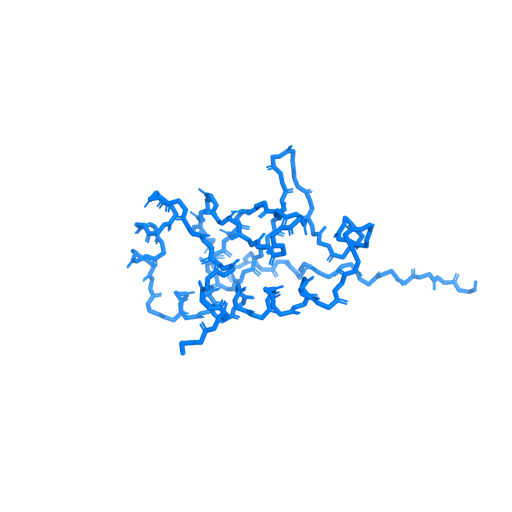 -9.853 11.498 1.00 75.88 88 PRO A O 1
ATOM 695 N N . GLU A 1 89 ? -8.534 -9.036 13.525 1.00 61.91 89 GLU A N 1
ATOM 696 C CA . GLU A 1 89 ? -7.230 -9.304 14.173 1.00 61.91 89 GLU A CA 1
ATOM 697 C C . GLU A 1 89 ? -6.707 -10.747 14.023 1.00 61.91 89 GLU A C 1
ATOM 699 O O . GLU A 1 89 ? -5.538 -11.015 14.283 1.00 61.91 89 GLU A O 1
ATOM 704 N N . ARG A 1 90 ? -7.548 -11.689 13.583 1.00 57.19 90 ARG A N 1
ATOM 705 C CA . ARG A 1 90 ? -7.220 -13.113 13.440 1.00 57.19 90 ARG A CA 1
ATOM 706 C C . ARG A 1 90 ? -6.689 -13.536 12.071 1.00 57.19 90 ARG A C 1
ATOM 708 O O . ARG A 1 90 ? -6.336 -14.701 11.919 1.00 57.19 90 ARG A O 1
ATOM 715 N N . GLU A 1 91 ? -6.632 -12.642 11.090 1.00 54.81 91 GLU A N 1
ATOM 716 C CA . GLU A 1 91 ? -6.369 -13.016 9.696 1.00 54.81 91 GLU A CA 1
ATOM 717 C C . GLU A 1 91 ? -5.098 -12.347 9.151 1.00 54.81 91 GLU A C 1
ATOM 719 O O . GLU A 1 91 ? -5.129 -11.576 8.198 1.00 54.81 91 GLU A O 1
ATOM 724 N N . VAL A 1 92 ? -3.949 -12.630 9.771 1.00 56.66 92 VAL A N 1
ATOM 725 C CA . VAL A 1 92 ? -2.636 -12.298 9.195 1.00 56.66 92 VAL A CA 1
ATOM 726 C C . VAL A 1 92 ? -1.967 -13.603 8.778 1.00 56.66 92 VAL A C 1
ATOM 728 O O . VAL A 1 92 ? -1.237 -14.218 9.552 1.00 56.66 92 VAL A O 1
ATOM 731 N N . ALA A 1 93 ? -2.247 -14.060 7.558 1.00 52.06 93 ALA A N 1
ATOM 732 C CA . ALA A 1 93 ? -1.409 -15.072 6.925 1.00 52.06 93 ALA A CA 1
ATOM 733 C C . ALA A 1 93 ? -0.124 -14.383 6.423 1.00 52.06 93 ALA A C 1
ATOM 735 O O . ALA A 1 93 ? -0.216 -13.312 5.815 1.00 52.06 93 ALA A O 1
ATOM 736 N N . PRO A 1 94 ? 1.072 -14.940 6.676 1.00 46.62 94 PRO A N 1
ATOM 737 C CA . PRO A 1 94 ? 2.316 -14.341 6.213 1.00 46.62 94 PRO A CA 1
ATOM 738 C C . PRO A 1 94 ? 2.355 -14.336 4.680 1.00 46.62 94 PRO A C 1
ATOM 740 O O . PRO A 1 94 ? 2.235 -15.381 4.048 1.00 46.62 94 PRO A O 1
ATOM 743 N N . ALA A 1 95 ? 2.574 -13.164 4.078 1.00 56.75 95 ALA A N 1
ATOM 744 C CA . ALA A 1 95 ? 2.806 -12.998 2.639 1.00 56.75 95 ALA A CA 1
ATOM 745 C C . ALA A 1 95 ? 4.231 -13.425 2.225 1.00 56.75 95 ALA A C 1
ATOM 747 O O . ALA A 1 95 ? 4.879 -12.776 1.410 1.00 56.75 95 ALA A O 1
ATOM 748 N N . VAL A 1 96 ? 4.742 -14.505 2.818 1.00 48.81 96 VAL A N 1
ATOM 749 C CA . VAL A 1 96 ? 6.020 -15.112 2.456 1.00 48.81 96 VAL A CA 1
ATOM 750 C C . VAL A 1 96 ? 5.726 -16.575 2.199 1.00 48.81 96 VAL A C 1
ATOM 752 O O . VAL A 1 96 ? 5.449 -17.322 3.133 1.00 48.81 96 VAL A O 1
ATOM 755 N N . HIS A 1 97 ? 5.769 -16.988 0.936 1.00 42.75 97 HIS A N 1
ATOM 756 C CA . HIS A 1 97 ? 5.966 -18.395 0.627 1.00 42.75 97 HIS A CA 1
ATOM 757 C C . HIS A 1 97 ? 7.432 -18.715 0.941 1.00 42.75 97 HIS A C 1
ATOM 759 O O . HIS A 1 97 ? 8.305 -18.262 0.198 1.00 42.75 97 HIS A O 1
ATOM 765 N N . PRO A 1 98 ? 7.763 -19.483 1.996 1.00 43.88 98 PRO A N 1
ATOM 766 C CA . PRO A 1 98 ? 9.014 -20.206 1.967 1.00 43.88 98 PRO A CA 1
ATOM 767 C C . PRO A 1 98 ? 8.859 -21.230 0.842 1.00 43.88 98 PRO A C 1
ATOM 769 O O . PRO A 1 98 ? 8.117 -22.204 0.976 1.00 43.88 98 PRO A O 1
ATOM 772 N N . GLN A 1 99 ? 9.520 -21.007 -0.292 1.00 49.59 99 GLN A N 1
ATOM 773 C CA . GLN A 1 99 ? 9.850 -22.121 -1.172 1.00 49.59 99 GLN A CA 1
ATOM 774 C C . GLN A 1 99 ? 10.824 -23.019 -0.399 1.00 49.59 99 GLN A C 1
ATOM 776 O O . GLN A 1 99 ? 12.039 -22.883 -0.490 1.00 49.59 99 GLN A O 1
ATOM 781 N N . LEU A 1 100 ? 10.271 -23.906 0.427 1.00 53.66 100 LEU A N 1
ATOM 782 C CA . LEU A 1 100 ? 10.940 -25.123 0.850 1.00 53.66 100 LEU A CA 1
ATOM 783 C C . LEU A 1 100 ? 10.898 -26.059 -0.356 1.00 53.66 100 LEU A C 1
ATOM 785 O O . LEU A 1 100 ? 9.912 -26.760 -0.570 1.00 53.66 100 LEU A O 1
ATOM 789 N N . GLY A 1 101 ? 11.950 -26.026 -1.169 1.00 36.81 101 GLY A N 1
ATOM 790 C CA . GLY A 1 101 ? 12.302 -27.195 -1.962 1.00 36.81 101 GLY A CA 1
ATOM 791 C C . GLY A 1 101 ? 12.926 -28.226 -1.017 1.00 36.81 101 GLY A C 1
ATOM 792 O O . GLY A 1 101 ? 13.888 -27.871 -0.330 1.00 36.81 101 GLY A O 1
ATOM 793 N N . PRO A 1 102 ? 12.382 -29.449 -0.903 1.00 64.25 102 PRO A N 1
ATOM 794 C CA . PRO A 1 102 ? 13.118 -30.549 -0.314 1.00 64.25 102 PRO A CA 1
ATOM 795 C C . PRO A 1 102 ? 14.105 -31.100 -1.354 1.00 64.25 102 PRO A C 1
ATOM 797 O O . PRO A 1 102 ? 13.727 -31.295 -2.507 1.00 64.25 102 PRO A O 1
ATOM 800 N N . GLU A 1 103 ? 15.318 -31.365 -0.868 1.00 46.81 103 GLU A N 1
ATOM 801 C CA . GLU A 1 103 ? 16.366 -32.246 -1.425 1.00 46.81 103 GLU A CA 1
ATOM 802 C C . GLU A 1 103 ? 17.092 -31.823 -2.714 1.00 46.81 103 GLU A C 1
ATOM 804 O O . GLU A 1 103 ? 16.507 -31.824 -3.818 1.00 46.81 103 GLU A O 1
#

Foldseek 3Di:
DPCLVVQEAEDPAAVVVLVVDDPVLSVQVVVVSSVVLVVLVVDDPVCDPVQFPADPVATWADDQQKIWGWHADNVSSHIYTYDMDTDDRPDHDHRGDPPPDDD

Radius of gyration: 14.01 Å; chains: 1; bounding box: 27×49×30 Å

Organism: NCBI:txid394096